Protein AF-A0A0A9D494-F1 (afdb_monomer_lite)

Radius of gyration: 53.23 Å; chains: 1; bounding box: 94×29×136 Å

Foldseek 3Di:
DVLCQDPPHPNHDPVCVCCPVVVVPDPVVVVVVVVVVVVVVVVVVVVVVVVCVVCVVVVVVVVVVVVVVVVVVVCLCPDPCHPVCVVVVVVVVVVVVVVCVVCVVVVVVVVVVVVVVVVVVVCVVCVLVVCLVVQLVVCVVVVNNVVSVVSVVVNVVVCPDDCVVVVVVVVVVVVVVVPD

Secondary structure (DSSP, 8-state):
-GGGT-TTSTT--HHHHHHHHSTT--HHHHHHHHHHHHHHHHHHHHHHHHHHHHTHHHHHHHHHHHHHHHHHHHHHHH-TTTTTTHHHHHHHHHHHHHHHHHHHHHHHHHHHHHHHHHHHHHHHHTHHHHHHHHHHHHHHHTT-HHHHHHHHHHHHHHHTTTTHHHHHHHHHHHHHTT--

Sequence (180 aa):
MRDKVIYSSPNFDPKVFLSWVHKDTSAADLESGALTLKTDLKGRTQQKKQLVKENFDCFVSCKTTIDDIESKLRQIEEDPEGAGTAHLYSVTQKISGVANRAFEPLFERQAQAEKIRSVQGMLQRFRTLFNLPSAIRGNIKKGEYDLAVREYQKAKSIVLPSHVWQLNLFYQNLLFSRVV

InterPro domains:
  IPR029175 Exocyst complex component EXOC2/Sec5 [PTHR13043] (1-164)
  IPR039481 Exocyst complex component EXOC2/Sec5, N-terminal domain [PF15469] (2-161)

pLDDT: mean 84.73, std 13.76, range [37.47, 98.0]

Organism: Arundo donax (NCBI:txid35708)

Structure (mmCIF, N/CA/C/O backbone):
data_AF-A0A0A9D494-F1
#
_entry.id   AF-A0A0A9D494-F1
#
loop_
_atom_site.group_PDB
_atom_site.id
_atom_site.type_symbol
_atom_site.label_atom_id
_atom_site.label_alt_id
_atom_site.label_comp_id
_atom_site.label_asym_id
_atom_site.label_entity_id
_atom_site.label_seq_id
_atom_site.pdbx_PDB_ins_code
_atom_site.Cartn_x
_atom_site.Cartn_y
_atom_site.Cartn_z
_atom_site.occupancy
_atom_site.B_iso_or_equiv
_atom_site.auth_seq_id
_atom_site.auth_comp_id
_atom_site.auth_asym_id
_atom_site.auth_atom_id
_atom_site.pdbx_PDB_model_num
ATOM 1 N N . MET A 1 1 ? 3.414 -5.626 -61.428 1.00 61.94 1 MET A N 1
ATOM 2 C CA . MET A 1 1 ? 4.677 -5.477 -62.200 1.00 61.94 1 MET A CA 1
ATOM 3 C C . MET A 1 1 ? 5.469 -4.251 -61.747 1.00 61.94 1 MET A C 1
ATOM 5 O O . MET A 1 1 ? 6.641 -4.418 -61.449 1.00 61.94 1 MET A O 1
ATOM 9 N N . ARG A 1 2 ? 4.841 -3.069 -61.589 1.00 75.69 2 ARG A N 1
ATOM 10 C CA . ARG A 1 2 ? 5.483 -1.880 -60.980 1.00 75.69 2 ARG A CA 1
ATOM 11 C C . ARG A 1 2 ? 6.097 -2.155 -59.603 1.00 75.69 2 ARG A C 1
ATOM 13 O O . ARG A 1 2 ? 7.220 -1.741 -59.357 1.00 75.69 2 ARG A O 1
ATOM 20 N N . ASP A 1 3 ? 5.431 -2.948 -58.768 1.00 83.44 3 ASP A N 1
ATOM 21 C CA . ASP A 1 3 ? 5.906 -3.241 -57.405 1.00 83.44 3 ASP A CA 1
ATOM 22 C C . ASP A 1 3 ? 7.229 -4.016 -57.347 1.00 83.44 3 ASP A C 1
ATOM 24 O O . ASP A 1 3 ? 7.886 -4.000 -56.310 1.00 83.44 3 ASP A O 1
ATOM 28 N N . LYS A 1 4 ? 7.627 -4.676 -58.448 1.00 85.25 4 LYS A N 1
ATOM 29 C CA . LYS A 1 4 ? 8.918 -5.375 -58.569 1.00 85.25 4 LYS A CA 1
ATOM 30 C C . LYS A 1 4 ? 10.078 -4.444 -58.931 1.00 85.25 4 LYS A C 1
ATOM 32 O O . LYS A 1 4 ? 11.231 -4.827 -58.797 1.00 85.25 4 LYS A O 1
ATOM 37 N N . VAL A 1 5 ? 9.770 -3.234 -59.394 1.00 87.00 5 VAL A N 1
ATOM 38 C CA . VAL A 1 5 ? 10.734 -2.237 -59.885 1.00 87.00 5 VAL A CA 1
ATOM 39 C C . VAL A 1 5 ? 10.974 -1.130 -58.845 1.00 87.00 5 VAL A C 1
ATOM 41 O O . VAL A 1 5 ? 11.937 -0.378 -58.925 1.00 87.00 5 VAL A O 1
ATOM 44 N N . ILE A 1 6 ? 10.128 -1.024 -57.822 1.00 90.25 6 ILE A N 1
ATOM 45 C CA . ILE A 1 6 ? 10.291 -0.041 -56.748 1.00 90.25 6 ILE A CA 1
ATOM 46 C C . ILE A 1 6 ? 11.287 -0.588 -55.716 1.00 90.25 6 ILE A C 1
ATOM 48 O O . ILE A 1 6 ? 10.994 -1.577 -55.053 1.00 90.25 6 ILE A O 1
ATOM 52 N N . TYR A 1 7 ? 12.441 0.063 -55.539 1.00 84.69 7 TYR A N 1
ATOM 53 C CA . TYR A 1 7 ? 13.506 -0.399 -54.628 1.00 84.69 7 TYR A CA 1
ATOM 54 C C . TYR A 1 7 ? 13.121 -0.386 -53.137 1.00 84.69 7 TYR A C 1
ATOM 56 O O . TYR A 1 7 ? 13.763 -1.051 -52.329 1.00 84.69 7 TYR A O 1
ATOM 64 N N . SER A 1 8 ? 12.087 0.370 -52.756 1.00 88.06 8 SER A N 1
ATOM 65 C CA . SER A 1 8 ? 11.533 0.406 -51.395 1.00 88.06 8 SER A CA 1
ATOM 66 C C . SER A 1 8 ? 10.418 -0.621 -51.155 1.00 88.06 8 SER A C 1
ATOM 68 O O . SER A 1 8 ? 9.934 -0.745 -50.031 1.00 88.06 8 SER A O 1
ATOM 70 N N . SER A 1 9 ? 9.990 -1.348 -52.192 1.00 92.25 9 SER A N 1
ATOM 71 C CA . SER A 1 9 ? 8.931 -2.352 -52.100 1.00 92.25 9 SER A CA 1
ATOM 72 C C . SER A 1 9 ? 9.468 -3.664 -51.517 1.00 92.25 9 SER A C 1
ATOM 74 O O . SER A 1 9 ? 10.555 -4.100 -51.899 1.00 92.25 9 SER A O 1
ATOM 76 N N . PRO A 1 10 ? 8.697 -4.370 -50.671 1.00 90.62 10 PRO A N 1
ATOM 77 C CA . PRO A 1 10 ? 9.063 -5.707 -50.197 1.00 90.62 10 PRO A CA 1
ATOM 78 C C . PRO A 1 10 ? 9.120 -6.750 -51.327 1.00 90.62 10 PRO A C 1
ATOM 80 O O . PRO A 1 10 ? 9.761 -7.783 -51.172 1.00 90.62 10 PRO A O 1
ATOM 83 N N . ASN A 1 11 ? 8.483 -6.474 -52.472 1.00 92.25 11 ASN A N 1
ATOM 84 C CA . ASN A 1 11 ? 8.465 -7.348 -53.649 1.00 92.25 11 ASN A CA 1
ATOM 85 C C . ASN A 1 11 ? 9.521 -6.964 -54.700 1.00 92.25 11 ASN A C 1
ATOM 87 O O . ASN A 1 11 ? 9.403 -7.374 -55.857 1.00 92.25 11 ASN A O 1
ATOM 91 N N . PHE A 1 12 ? 10.507 -6.144 -54.326 1.00 94.19 12 PHE A N 1
ATOM 92 C CA . PHE A 1 12 ? 11.571 -5.695 -55.216 1.00 94.19 12 PHE A CA 1
ATOM 93 C C . PHE A 1 12 ? 12.345 -6.874 -55.821 1.00 94.19 12 PHE A C 1
ATOM 95 O O . PHE A 1 12 ? 12.820 -7.757 -55.108 1.00 94.19 12 PHE A O 1
ATOM 102 N N . ASP A 1 13 ? 12.504 -6.857 -57.144 1.00 93.12 13 ASP A N 1
ATOM 103 C CA . ASP A 1 13 ? 13.307 -7.828 -57.879 1.00 93.12 13 ASP A CA 1
ATOM 104 C C . ASP A 1 13 ? 14.458 -7.097 -58.594 1.00 93.12 13 ASP A C 1
ATOM 106 O O . ASP A 1 13 ? 14.221 -6.405 -59.593 1.00 93.12 13 ASP A O 1
ATOM 110 N N . PRO A 1 14 ? 15.713 -7.260 -58.128 1.00 90.69 14 PRO A N 1
ATOM 111 C CA . PRO A 1 14 ? 16.873 -6.598 -58.717 1.00 90.69 14 PRO A CA 1
ATOM 112 C C . PRO A 1 14 ? 17.061 -6.904 -60.205 1.00 90.69 14 PRO A C 1
ATOM 114 O O . PRO A 1 14 ? 17.526 -6.049 -60.955 1.00 90.69 14 PRO A O 1
ATOM 117 N N . LYS A 1 15 ? 16.693 -8.111 -60.657 1.00 91.12 15 LYS A N 1
ATOM 118 C CA . LYS A 1 15 ? 16.864 -8.515 -62.059 1.00 91.12 15 LYS A CA 1
ATOM 119 C C . LYS A 1 15 ? 15.861 -7.795 -62.950 1.00 91.12 15 LYS A C 1
ATOM 121 O O . LYS A 1 15 ? 16.235 -7.271 -63.997 1.00 91.12 15 LYS A O 1
ATOM 126 N N . VAL A 1 16 ? 14.603 -7.719 -62.509 1.00 91.62 16 VAL A N 1
ATOM 127 C CA . VAL A 1 16 ? 13.550 -6.979 -63.221 1.00 91.62 16 VAL A CA 1
ATOM 128 C C . VAL A 1 16 ? 13.878 -5.487 -63.236 1.00 91.62 16 VAL A C 1
ATOM 130 O O . VAL A 1 16 ? 13.785 -4.860 -64.288 1.00 91.62 16 VAL A O 1
ATOM 133 N N . PHE A 1 17 ? 14.338 -4.937 -62.111 1.00 91.69 17 PHE A N 1
ATOM 134 C CA . PHE A 1 17 ? 14.772 -3.545 -62.011 1.00 91.69 17 PHE A CA 1
ATOM 135 C C . PHE A 1 17 ? 15.880 -3.203 -63.010 1.00 91.69 17 PHE A C 1
ATOM 137 O O . PHE A 1 17 ? 15.729 -2.264 -63.790 1.00 91.69 17 PHE A O 1
ATOM 144 N N . LEU A 1 18 ? 16.951 -4.002 -63.054 1.00 91.81 18 LEU A N 1
ATOM 145 C CA . LEU A 1 18 ? 18.048 -3.790 -63.999 1.00 91.81 18 LEU A CA 1
ATOM 146 C C . LEU A 1 18 ? 17.578 -3.912 -65.453 1.00 91.81 18 LEU A C 1
ATOM 148 O O . LEU A 1 18 ? 17.893 -3.053 -66.269 1.00 91.81 18 LEU A O 1
ATOM 152 N N . SER A 1 19 ? 16.760 -4.923 -65.763 1.00 90.00 19 SER A N 1
ATOM 153 C CA . SER A 1 19 ? 16.269 -5.161 -67.127 1.00 90.00 19 SER A CA 1
ATOM 154 C C . SER A 1 19 ? 15.293 -4.103 -67.653 1.00 90.00 19 SER A C 1
ATOM 156 O O . SER A 1 19 ? 15.126 -3.988 -68.863 1.00 90.00 19 SER A O 1
ATOM 158 N N . TRP A 1 20 ? 14.615 -3.360 -66.769 1.00 88.94 20 TRP A N 1
ATOM 159 C CA . TRP A 1 20 ? 13.523 -2.457 -67.152 1.00 88.94 20 TRP A CA 1
ATOM 160 C C . TRP A 1 20 ? 13.862 -0.979 -66.939 1.00 88.94 20 TRP A C 1
ATOM 162 O O . TRP A 1 20 ? 13.519 -0.153 -67.780 1.00 88.94 20 TRP A O 1
ATOM 172 N N . VAL A 1 21 ? 14.561 -0.643 -65.849 1.00 90.31 21 VAL A N 1
ATOM 173 C CA . VAL A 1 21 ? 14.967 0.736 -65.508 1.00 90.31 21 VAL A CA 1
ATOM 174 C C . VAL A 1 21 ? 16.352 1.059 -66.055 1.00 90.31 21 VAL A C 1
ATOM 176 O O . VAL A 1 21 ? 16.559 2.148 -66.576 1.00 90.31 21 VAL A O 1
ATOM 179 N N . HIS A 1 22 ? 17.280 0.102 -65.997 1.00 91.44 22 HIS A N 1
ATOM 180 C CA . HIS A 1 22 ? 18.660 0.267 -66.466 1.00 91.44 22 HIS A CA 1
ATOM 181 C C . HIS A 1 22 ? 18.929 -0.418 -67.813 1.00 91.44 22 HIS A C 1
ATOM 183 O O . HIS A 1 22 ? 20.074 -0.722 -68.136 1.00 91.44 22 HIS A O 1
ATOM 189 N N . LYS A 1 23 ? 17.884 -0.637 -68.624 1.00 91.06 23 LYS A N 1
ATOM 190 C CA . LYS A 1 23 ? 17.977 -1.355 -69.908 1.00 91.06 23 LYS A CA 1
ATOM 191 C C . LYS A 1 23 ? 19.011 -0.757 -70.881 1.00 91.06 23 LYS A C 1
ATOM 193 O O . LYS A 1 23 ? 19.649 -1.503 -71.611 1.00 91.06 23 LYS A O 1
ATOM 198 N N . ASP A 1 24 ? 19.174 0.568 -70.852 1.00 92.81 24 ASP A N 1
ATOM 199 C CA . ASP A 1 24 ? 20.069 1.333 -71.732 1.00 92.81 24 ASP A CA 1
ATOM 200 C C . ASP A 1 24 ? 21.325 1.836 -70.984 1.00 92.81 24 ASP A C 1
ATOM 202 O O . ASP A 1 24 ? 22.096 2.630 -71.516 1.00 92.81 24 ASP A O 1
ATOM 206 N N . THR A 1 25 ? 21.526 1.428 -69.723 1.00 92.75 25 THR A N 1
ATOM 207 C CA . THR A 1 25 ? 22.700 1.823 -68.927 1.00 92.75 25 THR A CA 1
ATOM 208 C C . THR A 1 25 ? 23.911 0.979 -69.323 1.00 92.75 25 THR A C 1
ATOM 210 O O . THR A 1 25 ? 23.811 -0.242 -69.436 1.00 92.75 25 THR A O 1
ATOM 213 N N . SER A 1 26 ? 25.067 1.617 -69.521 1.00 94.19 26 SER A N 1
ATOM 214 C CA . SER A 1 26 ? 26.290 0.906 -69.897 1.00 94.19 26 SER A CA 1
ATOM 215 C C . SER A 1 26 ? 26.811 0.022 -68.755 1.00 94.19 26 SER A C 1
ATOM 217 O O . SER A 1 26 ? 26.564 0.285 -67.576 1.00 94.19 26 SER A O 1
ATOM 219 N N . ALA A 1 27 ? 27.580 -1.018 -69.091 1.00 91.06 27 ALA A N 1
ATOM 220 C CA . ALA A 1 27 ? 28.216 -1.869 -68.083 1.00 91.06 27 ALA A CA 1
ATOM 221 C C . ALA A 1 27 ? 29.149 -1.069 -67.153 1.00 91.06 27 ALA A C 1
ATOM 223 O O . ALA A 1 27 ? 29.143 -1.290 -65.945 1.00 91.06 27 ALA A O 1
ATOM 224 N N . ALA A 1 28 ? 29.881 -0.090 -67.696 1.00 93.62 28 ALA A N 1
ATOM 225 C CA . ALA A 1 28 ? 30.773 0.772 -66.922 1.00 93.62 28 ALA A CA 1
ATOM 226 C C . ALA A 1 28 ? 30.006 1.639 -65.904 1.00 93.62 28 ALA A C 1
ATOM 228 O O . ALA A 1 28 ? 30.428 1.768 -64.754 1.00 93.62 28 ALA A O 1
ATOM 229 N N . ASP A 1 29 ? 28.847 2.179 -66.293 1.00 93.25 29 ASP A N 1
ATOM 230 C CA . ASP A 1 29 ? 28.000 2.967 -65.391 1.00 93.25 29 ASP A CA 1
ATOM 231 C C . ASP A 1 29 ? 27.355 2.091 -64.307 1.00 93.25 29 ASP A C 1
ATOM 233 O O . ASP A 1 29 ? 27.249 2.512 -63.153 1.00 93.25 29 ASP A O 1
ATOM 237 N N . LEU A 1 30 ? 26.973 0.850 -64.639 1.00 92.44 30 LEU A N 1
ATOM 238 C CA . LEU A 1 30 ? 26.467 -0.121 -63.661 1.00 92.44 30 LEU A CA 1
ATOM 239 C C . LEU A 1 30 ? 27.539 -0.517 -62.636 1.00 92.44 30 LEU A C 1
ATOM 241 O O . LEU A 1 30 ? 27.248 -0.583 -61.440 1.00 92.44 30 LEU A O 1
ATOM 245 N N . GLU A 1 31 ? 28.777 -0.746 -63.075 1.00 94.19 31 GLU A N 1
ATOM 246 C CA . GLU A 1 31 ? 29.906 -1.032 -62.182 1.00 94.19 31 GLU A CA 1
ATOM 247 C C . GLU A 1 31 ? 30.221 0.162 -61.269 1.00 94.19 31 GLU A C 1
ATOM 249 O O . GLU A 1 31 ? 30.374 -0.006 -60.055 1.00 94.19 31 GLU A O 1
ATOM 254 N N . SER A 1 32 ? 30.231 1.378 -61.821 1.00 94.56 32 SER A N 1
ATOM 255 C CA . SER A 1 32 ? 30.395 2.621 -61.058 1.00 94.56 32 SER A CA 1
ATOM 256 C C . SER A 1 32 ? 29.274 2.821 -60.024 1.00 94.56 32 SER A C 1
ATOM 258 O O . SER A 1 32 ? 29.531 3.136 -58.854 1.00 94.56 32 SER A O 1
ATOM 260 N N . GLY A 1 33 ? 28.023 2.544 -60.406 1.00 92.25 33 GLY A N 1
ATOM 261 C CA . GLY A 1 33 ? 26.868 2.569 -59.508 1.00 92.25 33 GLY A CA 1
ATOM 262 C C . GLY A 1 33 ? 26.967 1.532 -58.386 1.00 92.25 33 GLY A C 1
ATOM 263 O O . GLY A 1 33 ? 26.695 1.842 -57.224 1.00 92.25 33 GLY A O 1
ATOM 264 N N . ALA A 1 34 ? 27.433 0.317 -58.692 1.00 92.62 34 ALA A N 1
ATOM 265 C CA . ALA A 1 34 ? 27.657 -0.727 -57.693 1.00 92.62 34 ALA A CA 1
ATOM 266 C C . ALA A 1 34 ? 28.755 -0.341 -56.684 1.00 92.62 34 ALA A C 1
ATOM 268 O O . ALA A 1 34 ? 28.609 -0.584 -55.480 1.00 92.62 34 ALA A O 1
ATOM 269 N N . LEU A 1 35 ? 29.838 0.291 -57.149 1.00 94.88 35 LEU A N 1
ATOM 270 C CA . LEU A 1 35 ? 30.903 0.809 -56.285 1.00 94.88 35 LEU A CA 1
ATOM 271 C C . LEU A 1 35 ? 30.410 1.948 -55.386 1.00 94.88 35 LEU A C 1
ATOM 273 O O . LEU A 1 35 ? 30.709 1.952 -54.187 1.00 94.88 35 LEU A O 1
ATOM 277 N N . THR A 1 36 ? 29.615 2.865 -55.939 1.00 94.38 36 THR A N 1
ATOM 278 C CA . THR A 1 36 ? 28.970 3.950 -55.184 1.00 94.38 36 THR A CA 1
ATOM 279 C C . THR A 1 36 ? 28.069 3.379 -54.089 1.00 94.38 36 THR A C 1
ATOM 281 O O . THR A 1 36 ? 28.271 3.678 -52.914 1.00 94.38 36 THR A O 1
ATOM 284 N N . LEU A 1 37 ? 27.175 2.442 -54.426 1.00 93.00 37 LEU A N 1
ATOM 285 C CA . LEU A 1 37 ? 26.273 1.807 -53.458 1.00 93.00 37 LEU A CA 1
ATOM 286 C C . LEU A 1 37 ? 27.035 1.081 -52.339 1.00 93.00 37 LEU A C 1
ATOM 288 O O . LEU A 1 37 ? 26.675 1.167 -51.164 1.00 93.00 37 LEU A O 1
ATOM 292 N N . LYS A 1 38 ? 28.113 0.369 -52.683 1.00 94.69 38 LYS A N 1
ATOM 293 C CA . LYS A 1 38 ? 28.961 -0.320 -51.701 1.00 94.69 38 LYS A CA 1
ATOM 294 C C . LYS A 1 38 ? 29.641 0.664 -50.748 1.00 94.69 38 LYS A C 1
ATOM 296 O O . LYS A 1 38 ? 29.800 0.355 -49.564 1.00 94.69 38 LYS A O 1
ATOM 301 N N . THR A 1 39 ? 30.047 1.824 -51.252 1.00 94.94 39 THR A N 1
ATOM 302 C CA . THR A 1 39 ? 30.664 2.892 -50.457 1.00 94.94 39 THR A CA 1
ATOM 303 C C . THR A 1 39 ? 29.634 3.547 -49.541 1.00 94.94 39 THR A C 1
ATOM 305 O O . THR A 1 39 ? 29.875 3.645 -48.337 1.00 94.94 39 THR A O 1
ATOM 308 N N . ASP A 1 40 ? 28.447 3.858 -50.057 1.00 94.38 40 ASP A N 1
ATOM 309 C CA . ASP A 1 40 ? 27.339 4.422 -49.282 1.00 94.38 40 ASP A CA 1
ATOM 310 C C . ASP A 1 40 ? 26.884 3.488 -48.158 1.00 94.38 40 ASP A C 1
ATOM 312 O O . ASP A 1 40 ? 26.690 3.922 -47.022 1.00 94.38 40 ASP A O 1
ATOM 316 N N . LEU A 1 41 ? 26.768 2.182 -48.421 1.00 93.31 41 LEU A N 1
ATOM 317 C CA . LEU A 1 41 ? 26.418 1.195 -47.393 1.00 93.31 41 LEU A CA 1
ATOM 318 C C . LEU A 1 41 ? 27.453 1.144 -46.264 1.00 93.31 41 LEU A C 1
ATOM 320 O O . LEU A 1 41 ? 27.089 1.064 -45.083 1.00 93.31 41 LEU A O 1
ATOM 324 N N . LYS A 1 42 ? 28.745 1.221 -46.603 1.00 93.75 42 LYS A N 1
ATOM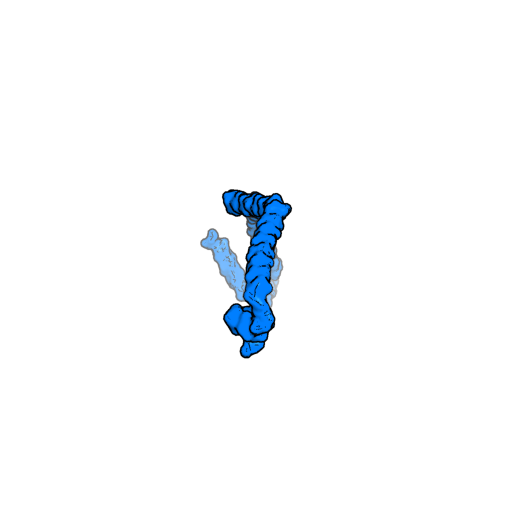 325 C CA . LYS A 1 42 ? 29.817 1.318 -45.603 1.00 93.75 42 LYS A CA 1
ATOM 326 C C . LYS A 1 42 ? 29.709 2.619 -44.808 1.00 93.75 42 LYS A C 1
ATOM 328 O O . LYS A 1 42 ? 29.762 2.566 -43.580 1.00 93.75 42 LYS A O 1
ATOM 333 N N . GLY A 1 43 ? 29.478 3.744 -45.485 1.00 94.00 43 GLY A N 1
ATOM 334 C CA . GLY A 1 43 ? 29.270 5.054 -44.866 1.00 94.00 43 GLY A CA 1
ATOM 335 C C . GLY A 1 43 ? 28.104 5.054 -43.877 1.00 94.00 43 GLY A C 1
ATOM 336 O O . GLY A 1 43 ? 28.282 5.412 -42.715 1.00 94.00 43 GLY A O 1
ATOM 337 N N . ARG A 1 44 ? 26.935 4.538 -44.276 1.00 92.75 44 ARG A N 1
ATOM 338 C CA . ARG A 1 44 ? 25.751 4.411 -43.403 1.00 92.75 44 ARG A CA 1
ATOM 339 C C . ARG A 1 44 ? 26.005 3.501 -42.203 1.00 92.75 44 ARG A C 1
ATOM 341 O O . ARG A 1 44 ? 25.569 3.799 -41.092 1.00 92.75 44 ARG A O 1
ATOM 348 N N . THR A 1 45 ? 26.736 2.403 -42.399 1.00 93.50 45 THR A N 1
ATOM 349 C CA . THR A 1 45 ? 27.126 1.511 -41.297 1.00 93.50 45 THR A CA 1
ATOM 350 C C . THR A 1 45 ? 28.030 2.234 -40.300 1.00 93.50 45 THR A C 1
ATOM 352 O O . THR A 1 45 ? 27.872 2.078 -39.088 1.00 93.50 45 THR A O 1
ATOM 355 N N . GLN A 1 46 ? 28.965 3.045 -40.794 1.00 93.38 46 GLN A N 1
ATOM 356 C CA . GLN A 1 46 ? 29.860 3.835 -39.958 1.00 93.38 46 GLN A CA 1
ATOM 357 C C . GLN A 1 46 ? 29.120 4.955 -39.221 1.00 93.38 46 GLN A C 1
ATOM 359 O O . GLN A 1 46 ? 29.325 5.097 -38.020 1.00 93.38 46 GLN A O 1
ATOM 364 N N . GLN A 1 47 ? 28.204 5.668 -39.881 1.00 92.44 47 GLN A N 1
ATOM 365 C CA . GLN A 1 47 ? 27.329 6.660 -39.245 1.00 92.44 47 GLN A CA 1
ATOM 366 C C . GLN A 1 47 ? 26.506 6.040 -38.112 1.00 92.44 47 GLN A C 1
ATOM 368 O O . GLN A 1 47 ? 26.457 6.583 -37.013 1.00 92.44 47 GLN A O 1
ATOM 373 N N . LYS A 1 48 ? 25.925 4.851 -38.326 1.00 91.81 48 LYS A N 1
ATOM 374 C CA . LYS A 1 48 ? 25.192 4.140 -37.268 1.00 91.81 48 LYS A CA 1
ATOM 375 C C . LYS A 1 48 ? 26.090 3.800 -36.075 1.00 91.81 48 LYS A C 1
ATOM 377 O O . LYS A 1 48 ? 25.678 3.969 -34.933 1.00 91.81 48 LYS A O 1
ATOM 382 N N . LYS A 1 49 ? 27.318 3.333 -36.324 1.00 92.38 49 LYS A N 1
ATOM 383 C CA . LYS A 1 49 ? 28.299 3.077 -35.255 1.00 92.38 49 LYS A CA 1
ATOM 384 C C . LYS A 1 49 ? 28.690 4.361 -34.525 1.00 92.38 49 LYS A C 1
ATOM 386 O O . LYS A 1 49 ? 28.859 4.328 -33.313 1.00 92.38 49 LYS A O 1
ATOM 391 N N . GLN A 1 50 ? 28.830 5.463 -35.254 1.00 93.19 50 GLN A N 1
ATOM 392 C CA . GLN A 1 50 ? 29.181 6.760 -34.697 1.00 93.19 50 GLN A CA 1
ATOM 393 C C . GLN A 1 50 ? 28.081 7.286 -33.771 1.00 93.19 50 GLN A C 1
ATOM 395 O O . GLN A 1 50 ? 28.394 7.659 -32.651 1.00 93.19 50 GLN A O 1
ATOM 400 N N . LEU A 1 51 ? 26.807 7.180 -34.163 1.00 92.00 51 LEU A N 1
ATOM 401 C CA . LEU A 1 51 ? 25.680 7.537 -33.292 1.00 92.00 51 LEU A CA 1
ATOM 402 C C . LEU A 1 51 ? 25.709 6.771 -31.966 1.00 92.00 51 LEU A C 1
ATOM 404 O O . LEU A 1 51 ? 25.486 7.352 -30.909 1.00 92.00 51 LEU A O 1
ATOM 408 N N . VAL A 1 52 ? 26.013 5.470 -32.002 1.00 89.12 52 VAL A N 1
ATOM 409 C CA . VAL A 1 52 ? 26.136 4.670 -30.774 1.00 89.12 52 VAL A CA 1
ATOM 410 C C . VAL A 1 52 ? 27.316 5.137 -29.926 1.00 89.12 52 VAL A C 1
ATOM 412 O O . VAL A 1 52 ? 27.180 5.201 -28.712 1.00 89.12 52 VAL A O 1
ATOM 415 N N . LYS A 1 53 ? 28.454 5.480 -30.542 1.00 91.12 53 LYS A N 1
ATOM 416 C CA . LYS A 1 53 ? 29.623 6.007 -29.823 1.00 91.12 53 LYS A CA 1
ATOM 417 C C . LYS A 1 53 ? 29.347 7.368 -29.185 1.00 91.12 53 LYS A C 1
ATOM 419 O O . LYS A 1 53 ? 29.690 7.559 -28.030 1.00 91.12 53 LYS A O 1
ATOM 424 N N . GLU A 1 54 ? 28.716 8.280 -29.917 1.00 93.50 54 GLU A N 1
ATOM 425 C CA . GLU A 1 54 ? 28.390 9.634 -29.447 1.00 93.50 54 GLU A CA 1
ATOM 426 C C . GLU A 1 54 ? 27.373 9.625 -28.305 1.00 93.50 54 GLU A C 1
ATOM 428 O O . GLU A 1 54 ? 27.430 10.475 -27.426 1.00 93.50 54 GLU A O 1
ATOM 433 N N . ASN A 1 55 ? 26.466 8.646 -28.292 1.00 93.19 55 ASN A N 1
ATOM 434 C CA . ASN A 1 55 ? 25.440 8.511 -27.259 1.00 93.19 55 ASN A CA 1
ATOM 435 C C . ASN A 1 55 ? 25.785 7.446 -26.207 1.00 93.19 55 ASN A C 1
ATOM 437 O O . ASN A 1 55 ? 24.948 7.137 -25.359 1.00 93.19 55 ASN A O 1
ATOM 441 N N . PHE A 1 56 ? 26.989 6.866 -26.251 1.00 95.00 56 PHE A N 1
ATOM 442 C CA . PHE A 1 56 ? 27.367 5.750 -25.384 1.00 95.00 56 PHE A CA 1
ATOM 443 C C . PHE A 1 56 ? 27.253 6.121 -23.906 1.00 95.00 56 PHE A C 1
ATOM 445 O O . PHE A 1 56 ? 26.630 5.389 -23.141 1.00 95.00 56 PHE A O 1
ATOM 452 N N . ASP A 1 57 ? 27.763 7.294 -23.535 1.00 94.00 57 ASP A N 1
ATOM 453 C CA . ASP A 1 57 ? 27.722 7.782 -22.156 1.00 94.00 57 ASP A CA 1
ATOM 454 C C . ASP A 1 57 ? 26.283 7.946 -21.652 1.00 94.00 57 ASP A C 1
ATOM 456 O O . ASP A 1 57 ? 25.982 7.606 -20.509 1.00 94.00 57 ASP A O 1
ATOM 460 N N . CYS A 1 58 ? 25.366 8.387 -22.520 1.00 94.62 58 CYS A N 1
ATOM 461 C CA . CYS A 1 58 ? 23.947 8.489 -22.189 1.00 94.62 58 CYS A CA 1
ATOM 462 C C . CYS A 1 58 ? 23.321 7.103 -21.982 1.00 94.62 58 CYS A C 1
ATOM 464 O O . CYS A 1 58 ? 22.648 6.888 -20.977 1.00 94.62 58 CYS A O 1
ATOM 466 N N . PHE A 1 59 ? 23.593 6.133 -22.863 1.00 93.94 59 PHE A N 1
ATOM 467 C CA . PHE A 1 59 ? 23.098 4.761 -22.693 1.00 93.94 59 PHE A CA 1
ATOM 468 C C . PHE A 1 59 ? 23.599 4.118 -21.402 1.00 93.94 59 PHE A C 1
ATOM 470 O O . PHE A 1 59 ? 22.820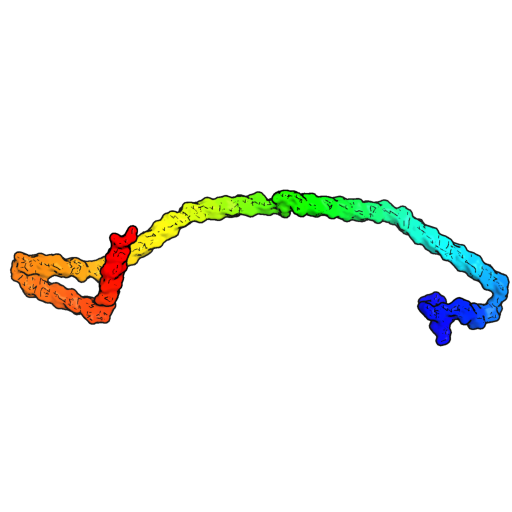 3.485 -20.689 1.00 93.94 59 PHE A O 1
ATOM 477 N N . VAL A 1 60 ? 24.887 4.290 -21.098 1.00 96.38 60 VAL A N 1
ATOM 478 C CA . VAL A 1 60 ? 25.485 3.777 -19.864 1.00 96.38 60 VAL A CA 1
ATOM 479 C C . VAL A 1 60 ? 24.860 4.466 -18.658 1.00 96.38 60 VAL A C 1
ATOM 481 O O . VAL A 1 60 ? 24.395 3.776 -17.762 1.00 96.38 60 VAL A O 1
ATOM 484 N N . SER A 1 61 ? 24.759 5.796 -18.656 1.00 97.31 61 SER A N 1
ATOM 485 C CA . SER A 1 61 ? 24.159 6.550 -17.551 1.00 97.31 61 SER A CA 1
ATOM 486 C C . SER A 1 61 ? 22.698 6.165 -17.302 1.00 97.31 61 SER A C 1
ATOM 488 O O . SER A 1 61 ? 22.317 5.920 -16.155 1.00 97.31 61 SER A O 1
ATOM 490 N N . CYS A 1 62 ? 21.884 6.043 -18.356 1.00 97.19 62 CYS A N 1
ATOM 491 C CA . CYS A 1 62 ? 20.501 5.588 -18.234 1.00 97.19 62 CYS A CA 1
ATOM 492 C C . CYS A 1 62 ? 20.425 4.172 -17.663 1.00 97.19 62 CYS A C 1
ATOM 494 O O . CYS A 1 62 ? 19.628 3.932 -16.761 1.00 97.19 62 CYS A O 1
ATOM 496 N N . LYS A 1 63 ? 21.267 3.252 -18.149 1.00 96.94 63 LYS A N 1
ATOM 497 C CA . LYS A 1 63 ? 21.327 1.888 -17.620 1.00 96.94 63 LYS A CA 1
ATOM 498 C C . LYS A 1 63 ? 21.715 1.878 -16.143 1.00 96.94 63 LYS A C 1
ATOM 500 O O . LYS A 1 63 ? 20.988 1.300 -15.352 1.00 96.94 63 LYS A O 1
ATOM 505 N N . THR A 1 64 ? 22.803 2.549 -15.771 1.00 97.94 64 THR A N 1
ATOM 506 C CA . THR A 1 64 ? 23.251 2.626 -14.375 1.00 97.94 64 THR A CA 1
ATOM 507 C C . THR A 1 64 ? 22.155 3.190 -13.478 1.00 97.94 64 THR A C 1
ATOM 509 O O . THR A 1 64 ? 21.915 2.662 -12.403 1.00 97.94 64 THR A O 1
ATOM 512 N N . THR A 1 65 ? 21.432 4.214 -13.939 1.00 97.81 65 THR A N 1
ATOM 513 C CA . THR A 1 65 ? 20.315 4.790 -13.176 1.00 97.81 65 THR A CA 1
ATOM 514 C C . THR A 1 65 ? 19.179 3.783 -12.980 1.00 97.81 65 THR A C 1
ATOM 516 O O . THR A 1 65 ? 18.597 3.722 -11.900 1.00 97.81 65 THR A O 1
ATOM 519 N N . ILE A 1 66 ? 18.854 2.991 -14.007 1.00 97.94 66 ILE A N 1
ATOM 520 C CA . ILE A 1 66 ? 17.840 1.932 -13.914 1.00 97.94 66 ILE A CA 1
ATOM 521 C C . ILE A 1 66 ? 18.296 0.846 -12.936 1.00 97.94 66 ILE A C 1
ATOM 523 O O . ILE A 1 66 ? 17.535 0.509 -12.031 1.00 97.94 66 ILE A O 1
ATOM 527 N N . ASP A 1 67 ? 19.531 0.361 -13.076 1.00 98.00 67 ASP A N 1
ATOM 528 C CA . ASP A 1 67 ? 20.108 -0.679 -12.219 1.00 98.00 67 ASP A CA 1
ATOM 529 C C . ASP A 1 67 ? 20.163 -0.207 -10.743 1.00 98.00 67 ASP A C 1
ATOM 531 O O . ASP A 1 67 ? 19.831 -0.956 -9.822 1.00 98.00 67 ASP A O 1
ATOM 535 N N . ASP A 1 68 ? 20.497 1.067 -10.500 1.00 97.88 68 ASP A N 1
ATOM 536 C CA . ASP A 1 68 ? 20.503 1.678 -9.163 1.00 97.88 68 ASP A CA 1
ATOM 537 C C . ASP A 1 68 ? 19.095 1.769 -8.552 1.00 97.88 68 ASP A C 1
ATOM 539 O O . ASP A 1 68 ? 18.917 1.533 -7.352 1.00 97.88 68 ASP A O 1
ATOM 543 N N . ILE A 1 69 ? 18.086 2.135 -9.351 1.00 96.81 69 ILE A N 1
ATOM 544 C CA . ILE A 1 69 ? 16.687 2.188 -8.902 1.00 96.81 69 ILE A CA 1
ATOM 545 C C . ILE A 1 69 ? 16.183 0.780 -8.586 1.00 96.81 69 ILE A C 1
ATOM 547 O O . ILE A 1 69 ? 15.587 0.581 -7.529 1.00 96.81 69 ILE A O 1
ATOM 551 N N . GLU A 1 70 ? 16.437 -0.190 -9.465 1.00 96.50 70 GLU A N 1
ATOM 552 C CA . GLU A 1 70 ? 16.053 -1.589 -9.264 1.00 96.50 70 GLU A CA 1
ATOM 553 C C . GLU A 1 70 ? 16.651 -2.142 -7.966 1.00 96.50 70 GLU A C 1
ATOM 555 O O . GLU A 1 70 ? 15.932 -2.703 -7.139 1.00 96.50 70 GLU A O 1
ATOM 560 N N . SER A 1 71 ? 17.947 -1.907 -7.740 1.00 96.06 71 SER A N 1
ATOM 561 C CA . SER A 1 71 ? 18.642 -2.318 -6.518 1.00 96.06 71 SER A CA 1
ATOM 562 C C . SER A 1 71 ? 18.001 -1.723 -5.258 1.00 96.06 71 SER A C 1
ATOM 564 O O . SER A 1 71 ? 17.731 -2.445 -4.297 1.00 96.06 71 SER A O 1
ATOM 566 N N . LYS A 1 72 ? 17.677 -0.422 -5.267 1.00 92.25 72 LYS A N 1
ATOM 567 C CA . LYS A 1 72 ? 17.007 0.244 -4.136 1.00 92.25 72 LYS A CA 1
ATOM 568 C C . LYS A 1 72 ? 15.600 -0.290 -3.887 1.00 92.25 72 LYS A C 1
ATOM 570 O O . LYS A 1 72 ? 15.224 -0.470 -2.734 1.00 92.25 72 LYS A O 1
ATOM 575 N N . LEU A 1 73 ? 14.823 -0.537 -4.940 1.00 89.50 73 LEU A N 1
ATOM 576 C CA . LEU A 1 73 ? 13.479 -1.105 -4.808 1.00 89.50 73 LEU A CA 1
ATOM 577 C C . LEU A 1 73 ? 13.537 -2.505 -4.201 1.00 89.50 73 LEU A C 1
ATOM 579 O O . LEU A 1 73 ? 12.810 -2.793 -3.256 1.00 89.50 73 LEU A O 1
ATOM 583 N N . ARG A 1 74 ? 14.466 -3.334 -4.677 1.00 90.06 74 ARG A N 1
ATOM 584 C CA . ARG A 1 74 ? 14.670 -4.677 -4.145 1.00 90.06 74 ARG A CA 1
ATOM 585 C C . ARG A 1 74 ? 15.109 -4.665 -2.681 1.00 90.06 74 ARG A C 1
ATOM 587 O O . ARG A 1 74 ? 14.617 -5.470 -1.902 1.00 90.06 74 ARG A O 1
ATOM 594 N N . GLN A 1 75 ? 15.972 -3.728 -2.284 1.00 87.81 75 GLN A N 1
ATOM 595 C CA . GLN A 1 75 ? 16.336 -3.546 -0.875 1.00 87.81 75 GLN A CA 1
ATOM 596 C C . GLN A 1 75 ? 15.128 -3.199 0.002 1.00 87.81 75 GLN A C 1
ATOM 598 O O . GLN A 1 75 ? 15.032 -3.717 1.106 1.00 87.81 75 GLN A O 1
ATOM 603 N N . ILE A 1 76 ? 14.200 -2.365 -0.481 1.00 84.44 76 ILE A N 1
ATOM 604 C CA . ILE A 1 76 ? 12.967 -2.022 0.249 1.00 84.44 76 ILE A CA 1
ATOM 605 C C . ILE A 1 76 ? 12.028 -3.234 0.358 1.00 84.44 76 ILE A C 1
ATOM 607 O O . ILE A 1 76 ? 11.375 -3.415 1.381 1.00 84.44 76 ILE A O 1
ATOM 611 N N . GLU A 1 77 ? 11.943 -4.066 -0.683 1.00 81.50 77 GLU A N 1
ATOM 612 C CA . GLU A 1 77 ? 11.130 -5.292 -0.665 1.00 81.50 77 GLU A CA 1
ATOM 613 C C . GLU A 1 77 ? 11.709 -6.379 0.252 1.00 81.50 77 GLU A C 1
ATOM 615 O O . GLU A 1 77 ? 10.954 -7.112 0.890 1.00 81.50 77 GLU A O 1
ATOM 620 N N . GLU A 1 78 ? 13.038 -6.493 0.312 1.00 82.62 78 GLU A N 1
ATOM 621 C CA . GLU A 1 78 ? 13.749 -7.445 1.171 1.00 82.62 78 GLU A CA 1
ATOM 622 C C . GLU A 1 78 ? 13.868 -6.958 2.629 1.00 82.62 78 GLU A C 1
ATOM 624 O O . GLU A 1 78 ? 14.171 -7.762 3.516 1.00 82.62 78 GLU A O 1
ATOM 629 N N . ASP A 1 79 ? 13.616 -5.672 2.902 1.00 81.12 79 ASP A N 1
ATOM 630 C CA . ASP A 1 79 ? 13.641 -5.112 4.253 1.00 81.12 79 ASP A CA 1
ATOM 631 C C . ASP A 1 79 ? 12.511 -5.724 5.110 1.00 81.12 79 ASP A C 1
ATOM 633 O O . ASP A 1 79 ? 11.332 -5.616 4.757 1.00 81.12 79 ASP A O 1
ATOM 637 N N . PRO A 1 80 ? 12.817 -6.354 6.261 1.00 69.38 80 PRO A N 1
ATOM 638 C CA . PRO A 1 80 ? 11.799 -6.866 7.175 1.00 69.38 80 PRO A CA 1
ATOM 639 C C . PRO A 1 80 ? 10.861 -5.786 7.753 1.00 69.38 80 PRO A C 1
ATOM 641 O O . PRO A 1 80 ? 9.771 -6.133 8.215 1.00 69.38 80 PRO A O 1
ATOM 644 N N . GLU A 1 81 ? 11.222 -4.495 7.725 1.00 71.31 81 GLU A N 1
ATOM 645 C CA . GLU A 1 81 ? 10.296 -3.382 8.016 1.00 71.31 81 GLU A CA 1
ATOM 646 C C . GLU A 1 81 ? 9.338 -3.051 6.849 1.00 71.31 81 GLU A C 1
ATOM 648 O O . GLU A 1 81 ? 8.357 -2.314 7.035 1.00 71.31 81 GLU A O 1
ATOM 653 N N . GLY A 1 82 ? 9.565 -3.634 5.667 1.00 69.88 82 GLY A N 1
ATOM 654 C CA . GLY A 1 82 ? 8.779 -3.459 4.448 1.00 69.88 82 GLY A CA 1
ATOM 655 C C . GLY A 1 82 ? 8.741 -2.002 3.983 1.00 69.88 82 GLY A C 1
ATOM 656 O O . GLY A 1 82 ? 9.737 -1.288 4.009 1.00 69.88 82 GLY A O 1
ATOM 657 N N . ALA A 1 83 ? 7.553 -1.506 3.619 1.00 67.31 83 ALA A N 1
ATOM 658 C CA . ALA A 1 83 ? 7.331 -0.119 3.183 1.00 67.31 83 ALA A CA 1
ATOM 659 C C . ALA A 1 83 ? 7.498 0.950 4.297 1.00 67.31 83 ALA A C 1
ATOM 661 O O . ALA A 1 83 ? 6.940 2.043 4.197 1.00 67.31 83 ALA A O 1
ATOM 662 N N . GLY A 1 84 ? 8.182 0.633 5.403 1.00 73.38 84 GLY A N 1
ATOM 663 C CA . GLY A 1 84 ? 8.363 1.520 6.557 1.00 73.38 84 GLY A CA 1
ATOM 664 C C . GLY A 1 84 ? 7.108 1.710 7.420 1.00 73.38 84 GLY A C 1
ATOM 665 O O . GLY A 1 84 ? 7.112 2.479 8.381 1.00 73.38 84 GLY A O 1
ATOM 666 N N . THR A 1 85 ? 6.007 1.010 7.121 1.00 82.50 85 THR A N 1
ATOM 667 C CA . THR A 1 85 ? 4.746 1.107 7.880 1.00 82.50 85 THR A CA 1
ATOM 668 C C . THR A 1 85 ? 4.632 0.076 9.001 1.00 82.50 85 THR A C 1
ATOM 670 O O . THR A 1 85 ? 3.683 0.138 9.785 1.00 82.50 85 THR A O 1
ATOM 673 N N . ALA A 1 86 ? 5.574 -0.867 9.113 1.00 82.62 86 ALA A N 1
ATOM 674 C CA . ALA A 1 86 ? 5.554 -1.909 10.140 1.00 82.62 86 ALA A CA 1
ATOM 675 C C . ALA A 1 86 ? 5.565 -1.320 11.562 1.00 82.62 86 ALA A C 1
ATOM 677 O O . ALA A 1 86 ? 4.774 -1.733 12.419 1.00 82.62 86 ALA A O 1
ATOM 678 N N . HIS A 1 87 ? 6.380 -0.286 11.802 1.00 84.75 87 HIS A N 1
ATOM 679 C CA . HIS A 1 87 ? 6.395 0.407 13.087 1.00 84.75 87 HIS A CA 1
ATOM 680 C C . HIS A 1 87 ? 5.033 1.052 13.388 1.00 84.75 87 HIS A C 1
ATOM 682 O O . HIS A 1 87 ? 4.507 0.858 14.491 1.00 84.75 87 HIS A O 1
ATOM 688 N N . LEU A 1 88 ? 4.438 1.771 12.430 1.00 87.25 88 LEU A N 1
ATOM 689 C CA . LEU A 1 88 ? 3.119 2.391 12.600 1.00 87.25 88 LEU A CA 1
ATOM 690 C C . LEU A 1 88 ? 2.060 1.341 12.929 1.00 87.25 88 LEU A C 1
ATOM 692 O O . LEU A 1 88 ? 1.343 1.492 13.915 1.00 87.25 88 LEU A O 1
ATOM 696 N N . TYR A 1 89 ? 2.031 0.238 12.178 1.00 88.19 89 TYR A N 1
ATOM 697 C CA . TYR A 1 89 ? 1.125 -0.877 12.436 1.00 88.19 89 TYR A CA 1
ATOM 698 C C . TYR A 1 89 ? 1.291 -1.421 13.862 1.00 88.19 89 TYR A C 1
ATOM 700 O O . TYR A 1 89 ? 0.307 -1.565 14.590 1.00 88.19 89 TYR A O 1
ATOM 708 N N . SER A 1 90 ? 2.531 -1.643 14.311 1.00 89.94 90 SER A N 1
ATOM 709 C CA . SER A 1 90 ? 2.804 -2.134 15.668 1.00 89.94 90 SER A CA 1
ATOM 710 C C . SER A 1 90 ? 2.317 -1.170 16.761 1.00 89.94 90 SER A C 1
ATOM 712 O O . SER A 1 90 ? 1.783 -1.603 17.784 1.00 89.94 90 SER A O 1
ATOM 714 N N . VAL A 1 91 ? 2.459 0.143 16.547 1.00 92.88 91 VAL A N 1
ATOM 715 C CA . VAL A 1 91 ? 2.004 1.179 17.484 1.00 92.88 91 VAL A CA 1
ATOM 716 C C . VAL A 1 91 ? 0.483 1.247 17.502 1.00 92.88 91 VAL A C 1
ATOM 718 O O . VAL A 1 91 ? -0.105 1.264 18.582 1.00 92.88 91 VAL A O 1
ATOM 721 N N . THR A 1 92 ? -0.168 1.201 16.340 1.00 94.31 92 THR A N 1
ATOM 722 C CA . THR A 1 92 ? -1.630 1.162 16.237 1.00 94.31 92 THR A CA 1
ATOM 723 C C . THR A 1 92 ? -2.211 -0.049 16.966 1.00 94.31 92 THR A C 1
ATOM 725 O O . THR A 1 92 ? -3.174 0.102 17.716 1.00 94.31 92 THR A O 1
ATOM 728 N N . GLN A 1 93 ? -1.597 -1.229 16.832 1.00 95.50 93 GLN A N 1
ATOM 729 C CA . GLN A 1 93 ? -2.019 -2.430 17.562 1.00 95.50 93 GLN A CA 1
ATOM 730 C C . GLN A 1 93 ? -1.883 -2.260 19.081 1.00 95.50 93 GLN A C 1
ATOM 732 O O . GLN A 1 93 ? -2.808 -2.576 19.830 1.00 95.50 93 GLN A O 1
ATOM 737 N N . LYS A 1 94 ? -0.765 -1.692 19.555 1.00 96.06 94 LYS A N 1
ATOM 738 C CA . LYS A 1 94 ? -0.568 -1.399 20.985 1.00 96.06 94 LYS A CA 1
ATOM 739 C C . LYS A 1 94 ? -1.613 -0.416 21.515 1.00 96.06 94 LYS A C 1
ATOM 741 O O . LYS A 1 94 ? -2.193 -0.663 22.570 1.00 96.06 94 LYS A O 1
ATOM 746 N N . ILE A 1 95 ? -1.882 0.666 20.782 1.00 96.88 95 ILE A N 1
ATOM 747 C CA . ILE A 1 95 ? -2.892 1.667 21.154 1.00 96.88 95 ILE A CA 1
ATOM 748 C C . ILE A 1 95 ? -4.280 1.030 21.209 1.00 96.88 95 ILE A C 1
ATOM 750 O O . ILE A 1 95 ? -5.003 1.243 22.179 1.00 96.88 95 ILE A O 1
ATOM 754 N N . SER A 1 96 ? -4.635 0.209 20.218 1.00 96.19 96 SER A N 1
ATOM 755 C CA . SER A 1 96 ? -5.907 -0.518 20.208 1.00 96.19 96 SER A CA 1
ATOM 756 C C . SER A 1 96 ? -6.042 -1.435 21.429 1.00 96.19 96 SER A C 1
ATOM 758 O O . SER A 1 96 ? -7.068 -1.407 22.107 1.00 96.19 96 SER A O 1
ATOM 760 N N . GLY A 1 97 ? -4.982 -2.166 21.789 1.00 95.56 97 GLY A N 1
ATOM 761 C CA . GLY A 1 97 ? -4.963 -3.003 22.991 1.00 95.56 97 GLY A CA 1
ATOM 762 C C . GLY A 1 97 ? -5.155 -2.211 24.291 1.00 95.56 97 GLY A C 1
ATOM 763 O O . GLY A 1 97 ? -5.909 -2.637 25.168 1.00 95.56 97 GLY A O 1
ATOM 764 N N . VAL A 1 98 ? -4.515 -1.043 24.416 1.00 96.00 98 VAL A N 1
ATOM 765 C CA . VAL A 1 98 ? -4.686 -0.154 25.579 1.00 96.00 98 VAL A CA 1
ATOM 766 C C . VAL A 1 98 ? -6.102 0.416 25.634 1.00 96.00 98 VAL A C 1
ATOM 768 O O . VAL A 1 98 ? -6.714 0.407 26.700 1.00 96.00 98 VAL A O 1
ATOM 771 N N . ALA A 1 99 ? -6.636 0.872 24.500 1.00 96.00 99 ALA A N 1
ATOM 772 C CA . ALA A 1 99 ? -7.990 1.403 24.410 1.00 96.00 99 ALA A CA 1
ATOM 773 C C . ALA A 1 99 ? -9.024 0.348 24.821 1.00 96.00 99 ALA A C 1
ATOM 775 O O . ALA A 1 99 ? -9.843 0.612 25.696 1.00 96.00 99 ALA A O 1
ATOM 776 N N . ASN A 1 100 ? -8.938 -0.866 24.272 1.00 94.25 100 ASN A N 1
ATOM 777 C CA . ASN A 1 100 ? -9.859 -1.951 24.611 1.00 94.25 100 ASN A CA 1
ATOM 778 C C . ASN A 1 100 ? -9.825 -2.261 26.110 1.00 94.25 100 ASN A C 1
ATOM 780 O O . ASN A 1 100 ? -10.869 -2.268 26.755 1.00 94.25 100 ASN A O 1
ATOM 784 N N . ARG A 1 101 ? -8.628 -2.388 26.695 1.00 93.69 101 ARG A N 1
ATOM 785 C CA . ARG A 1 101 ? -8.470 -2.617 28.139 1.00 93.69 101 ARG A CA 1
ATOM 786 C C . ARG A 1 101 ? -9.048 -1.481 28.993 1.00 93.69 101 ARG A C 1
ATOM 788 O O . ARG A 1 101 ? -9.551 -1.735 30.082 1.00 93.69 101 ARG A O 1
ATOM 795 N N . ALA A 1 102 ? -8.943 -0.233 28.539 1.00 94.81 102 ALA A N 1
ATOM 796 C CA . ALA A 1 102 ? -9.454 0.923 29.271 1.00 94.81 102 ALA A CA 1
ATOM 797 C C . ALA A 1 102 ? -10.985 1.055 29.171 1.00 94.81 102 ALA A C 1
ATOM 799 O O . ALA A 1 102 ? -11.635 1.408 30.155 1.00 94.81 102 ALA A O 1
ATOM 800 N N . PHE A 1 103 ? -11.561 0.773 27.999 1.00 94.56 103 PHE A N 1
ATOM 801 C CA . PHE A 1 103 ? -12.983 0.991 27.728 1.00 94.56 103 PHE A CA 1
ATOM 802 C C . PHE A 1 103 ? -13.878 -0.200 28.077 1.00 94.56 103 PHE A C 1
ATOM 804 O O . PHE A 1 103 ? -15.019 0.019 28.475 1.00 94.56 103 PHE A O 1
ATOM 811 N N . GLU A 1 104 ? -13.387 -1.437 28.001 1.00 93.94 104 GLU A N 1
ATOM 812 C CA . GLU A 1 104 ? -14.139 -2.646 28.369 1.00 93.94 104 GLU A CA 1
ATOM 813 C C . GLU A 1 104 ? -14.802 -2.552 29.762 1.00 93.94 104 GLU A C 1
ATOM 815 O O . GLU A 1 104 ? -16.035 -2.610 29.838 1.00 93.94 104 GLU A O 1
ATOM 820 N N . PRO A 1 105 ? -14.076 -2.253 30.859 1.00 94.81 105 PRO A N 1
ATOM 821 C CA . PRO A 1 105 ? -14.690 -2.132 32.183 1.00 94.81 105 PRO A CA 1
ATOM 822 C C . PRO A 1 105 ? -15.601 -0.901 32.327 1.00 94.81 105 PRO A C 1
ATOM 824 O O . PRO A 1 105 ? -16.358 -0.797 33.298 1.00 94.81 105 PRO A O 1
ATOM 827 N N . LEU A 1 106 ? -15.511 0.069 31.412 1.00 95.75 106 LEU A N 1
ATOM 828 C CA . LEU A 1 106 ? -16.384 1.239 31.379 1.00 95.75 106 LEU A CA 1
ATOM 829 C C . LEU A 1 106 ? -17.716 0.897 30.697 1.00 95.75 106 LEU A C 1
ATOM 831 O O . LEU A 1 106 ? -18.768 1.277 31.211 1.00 95.75 106 LEU A O 1
ATOM 835 N N . PHE A 1 107 ? -17.687 0.111 29.617 1.00 94.00 107 PHE A N 1
ATOM 836 C CA . PHE A 1 107 ? -18.889 -0.417 28.968 1.00 94.00 107 PHE A CA 1
ATOM 837 C C . PHE A 1 107 ? -19.658 -1.380 29.874 1.00 94.00 107 PHE A C 1
ATOM 839 O O . PHE A 1 107 ? -20.879 -1.267 29.982 1.00 94.00 107 PHE A O 1
ATOM 846 N N . GLU A 1 108 ? -18.964 -2.260 30.598 1.00 94.31 108 GLU A N 1
ATOM 847 C CA . GLU A 1 108 ? -19.606 -3.144 31.579 1.00 94.31 108 GLU A CA 1
ATOM 848 C C . GLU A 1 108 ? -20.317 -2.351 32.681 1.00 94.31 108 GLU A C 1
ATOM 850 O O . GLU A 1 108 ? -21.479 -2.615 33.004 1.00 94.31 108 GLU A O 1
ATOM 855 N N . ARG A 1 109 ? -19.655 -1.325 33.233 1.00 94.81 109 ARG A N 1
ATOM 856 C CA . ARG A 1 109 ? -20.264 -0.446 34.242 1.00 94.81 109 ARG A CA 1
ATOM 857 C C . ARG A 1 109 ? -21.437 0.350 33.686 1.00 94.81 109 ARG A C 1
ATOM 859 O O . ARG A 1 109 ? -22.424 0.532 34.397 1.00 94.81 109 ARG A O 1
ATOM 866 N N . GLN A 1 110 ? -21.359 0.801 32.437 1.00 95.88 110 GLN A N 1
ATOM 867 C CA . GLN A 1 110 ? -22.467 1.486 31.777 1.00 95.88 110 GLN A CA 1
ATOM 868 C C . GLN A 1 110 ? -23.686 0.562 31.644 1.00 95.88 110 GLN A C 1
ATOM 870 O O . GLN A 1 110 ? -24.785 0.951 32.044 1.00 95.88 110 GLN A O 1
ATOM 875 N N . ALA A 1 111 ? -23.491 -0.681 31.191 1.00 94.75 111 ALA A N 1
ATOM 876 C CA . ALA A 1 111 ? -24.557 -1.678 31.096 1.00 94.75 111 ALA A CA 1
ATOM 877 C C . ALA A 1 111 ? -25.171 -2.001 32.473 1.00 94.75 111 ALA A C 1
ATOM 879 O O . ALA A 1 111 ? -26.394 -2.090 32.622 1.00 94.75 111 ALA A O 1
ATOM 880 N N . GLN A 1 112 ? -24.341 -2.110 33.517 1.00 94.88 112 GLN A N 1
ATOM 881 C CA . GLN A 1 112 ? -24.817 -2.285 34.893 1.00 94.88 112 GLN A CA 1
ATOM 882 C C . GLN A 1 112 ? -25.635 -1.080 35.376 1.00 94.88 112 GLN A C 1
ATOM 884 O O . GLN A 1 112 ? -26.712 -1.258 35.950 1.00 94.88 112 GLN A O 1
ATOM 889 N N . ALA A 1 113 ? -25.171 0.144 35.121 1.00 96.50 113 ALA A N 1
ATOM 890 C CA . ALA A 1 113 ? -25.886 1.360 35.492 1.00 96.50 113 ALA A CA 1
ATOM 891 C C . ALA A 1 113 ? -27.243 1.462 34.779 1.00 96.50 113 ALA A C 1
ATOM 893 O O . ALA A 1 113 ? -28.237 1.849 35.392 1.00 96.50 113 ALA A O 1
ATOM 894 N N . GLU A 1 114 ? -27.319 1.074 33.507 1.00 95.25 114 GLU A N 1
ATOM 895 C CA . GLU A 1 114 ? -28.575 1.008 32.754 1.00 95.25 114 GLU A CA 1
ATOM 896 C C . GLU A 1 114 ? -29.540 -0.030 33.330 1.00 95.25 114 GLU A C 1
ATOM 898 O O . GLU A 1 114 ? -30.721 0.276 33.526 1.00 95.25 114 GLU A O 1
ATOM 903 N N . LYS A 1 115 ? -29.042 -1.214 33.711 1.00 93.31 115 LYS A N 1
ATOM 904 C CA . LYS A 1 115 ? -29.841 -2.225 34.418 1.00 93.31 115 LYS A CA 1
ATOM 905 C C . LYS A 1 115 ? -30.391 -1.678 35.738 1.00 93.31 115 LYS A C 1
ATOM 907 O O . LYS A 1 1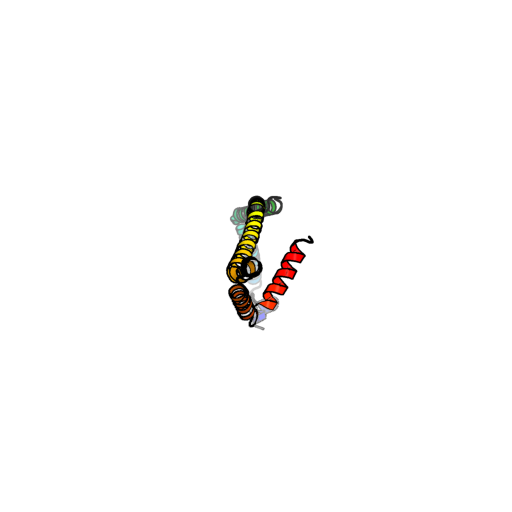15 ? -31.580 -1.836 36.011 1.00 93.31 115 LYS A O 1
ATOM 912 N N . ILE A 1 116 ? -29.564 -0.991 36.531 1.00 95.44 116 ILE A N 1
ATOM 913 C CA . ILE A 1 116 ? -29.984 -0.367 37.797 1.00 95.44 116 ILE A CA 1
ATOM 914 C C . ILE A 1 116 ? -31.057 0.695 37.547 1.00 95.44 116 ILE A C 1
ATOM 916 O O . ILE A 1 116 ? -32.097 0.664 38.204 1.00 95.44 116 ILE A O 1
ATOM 920 N N . ARG A 1 117 ? -30.856 1.596 36.576 1.00 94.88 117 ARG A N 1
ATOM 921 C CA . ARG A 1 117 ? -31.853 2.622 36.224 1.00 94.88 117 ARG A CA 1
ATOM 922 C C . ARG A 1 117 ? -33.174 1.998 35.776 1.00 94.88 117 ARG A C 1
ATOM 924 O O . ARG A 1 117 ? -34.229 2.482 36.175 1.00 94.88 117 ARG A O 1
ATOM 931 N N . SER A 1 118 ? -33.125 0.912 35.004 1.00 91.62 118 SER A N 1
ATOM 932 C CA . SER A 1 118 ? -34.314 0.172 34.567 1.00 91.62 118 SER A CA 1
ATOM 933 C C . SER A 1 118 ? -35.086 -0.412 35.754 1.00 91.62 118 SER A C 1
ATOM 935 O O . SER A 1 118 ? -36.280 -0.143 35.917 1.00 91.62 118 SER A O 1
ATOM 937 N N . VAL A 1 119 ? -34.396 -1.129 36.650 1.00 91.25 119 VAL A N 1
ATOM 938 C CA . VAL A 1 119 ? -35.006 -1.695 37.865 1.00 91.25 119 VAL A CA 1
ATOM 939 C C . VAL A 1 119 ? -35.558 -0.591 38.764 1.00 91.25 119 VAL A C 1
ATOM 941 O O . VAL A 1 119 ? -36.683 -0.697 39.248 1.00 91.25 119 VAL A O 1
ATOM 944 N N . GLN A 1 120 ? -34.814 0.499 38.957 1.00 89.94 120 GLN A N 1
ATOM 945 C CA . GLN A 1 120 ? -35.260 1.644 39.745 1.00 89.94 120 GLN A CA 1
ATOM 946 C C . GLN A 1 120 ? -36.522 2.280 39.150 1.00 89.94 120 GLN A C 1
ATOM 948 O O . GLN A 1 120 ? -37.474 2.541 39.887 1.00 89.94 120 GLN A O 1
ATOM 953 N N . GLY A 1 121 ? -36.564 2.495 37.831 1.00 88.12 121 GLY A N 1
ATOM 954 C CA . GLY A 1 121 ? -37.744 3.013 37.138 1.00 88.12 121 GLY A CA 1
ATOM 955 C C . GLY A 1 121 ? -38.963 2.110 37.332 1.00 88.12 121 GLY A C 1
ATOM 956 O O . GLY A 1 121 ? -40.057 2.591 37.634 1.00 88.12 121 GLY A O 1
ATOM 957 N N . MET A 1 122 ? -38.765 0.792 37.257 1.00 83.56 122 MET A N 1
ATOM 958 C CA . MET A 1 122 ? -39.820 -0.188 37.509 1.00 83.56 122 MET A CA 1
ATOM 959 C C . MET A 1 122 ? -40.310 -0.161 38.965 1.00 83.56 122 MET A C 1
ATOM 961 O O . MET A 1 122 ? -41.519 -0.127 39.205 1.00 83.56 122 MET A O 1
ATOM 965 N N . LEU A 1 123 ? -39.398 -0.121 39.942 1.00 84.06 123 LEU A N 1
ATOM 966 C CA . LEU A 1 123 ? -39.740 -0.043 41.366 1.00 84.06 123 LEU A CA 1
ATOM 967 C C . LEU A 1 123 ? -40.520 1.231 41.702 1.00 84.06 123 LEU A C 1
ATOM 969 O O . LEU A 1 123 ? -41.472 1.168 42.477 1.00 84.06 123 LEU A O 1
ATOM 973 N N . GLN A 1 124 ? -40.161 2.374 41.108 1.00 85.12 124 GLN A N 1
ATOM 974 C CA . GLN A 1 124 ? -40.928 3.610 41.287 1.00 85.12 124 GLN A CA 1
ATOM 975 C C . GLN A 1 124 ? -42.322 3.501 40.663 1.00 85.12 124 GLN A C 1
ATOM 977 O O . GLN A 1 124 ? -43.305 3.872 41.304 1.00 85.12 124 GLN A O 1
ATOM 982 N N . ARG A 1 125 ? -42.432 2.923 39.459 1.00 82.12 125 ARG A N 1
ATOM 983 C CA . ARG A 1 125 ? -43.717 2.738 38.766 1.00 82.12 125 ARG A CA 1
ATOM 984 C C . ARG A 1 125 ? -44.691 1.848 39.545 1.00 82.12 125 ARG A C 1
ATOM 986 O O . ARG A 1 125 ? -45.887 2.120 39.545 1.00 82.12 125 ARG A O 1
ATOM 993 N N . PHE A 1 126 ? -44.191 0.823 40.234 1.00 81.06 126 PHE A N 1
ATOM 994 C CA . PHE A 1 126 ? -45.010 -0.117 41.012 1.00 81.06 126 PHE A CA 1
ATOM 995 C C . PHE A 1 126 ? -44.909 0.075 42.533 1.00 81.06 126 PHE A C 1
ATOM 997 O O . PHE A 1 126 ? -45.306 -0.801 43.302 1.00 81.06 126 PHE A O 1
ATOM 1004 N N . ARG A 1 127 ? -44.420 1.232 42.999 1.00 81.44 127 ARG A N 1
ATOM 1005 C CA . ARG A 1 127 ? -44.196 1.518 44.427 1.00 81.44 127 ARG A CA 1
ATOM 1006 C C . ARG A 1 127 ? -45.434 1.284 45.293 1.00 81.44 127 ARG A C 1
ATOM 1008 O O . ARG A 1 127 ? -45.316 0.793 46.414 1.00 81.44 127 ARG A O 1
ATOM 1015 N N . THR A 1 128 ? -46.615 1.653 44.808 1.00 77.19 128 THR A N 1
ATOM 1016 C CA . THR A 1 128 ? -47.875 1.462 45.539 1.00 77.19 128 THR A CA 1
ATOM 1017 C C . THR A 1 128 ? -48.166 -0.023 45.740 1.00 77.19 128 THR A C 1
ATOM 1019 O O . THR A 1 128 ? -48.419 -0.431 46.871 1.00 77.19 128 THR A O 1
ATOM 1022 N N . LEU A 1 129 ? -48.033 -0.842 44.688 1.00 76.81 129 LEU A N 1
ATOM 1023 C CA . LEU A 1 129 ? -48.244 -2.296 44.733 1.00 76.81 129 LEU A CA 1
ATOM 1024 C C . LEU A 1 129 ? -47.311 -2.995 45.726 1.00 76.81 129 LEU A C 1
ATOM 1026 O O . LEU A 1 129 ? -47.750 -3.887 46.446 1.00 76.81 129 LEU A O 1
ATOM 1030 N N . PHE A 1 130 ? -46.049 -2.571 45.814 1.00 78.44 130 PHE A N 1
ATOM 1031 C CA . PHE A 1 130 ? -45.104 -3.154 46.771 1.00 78.44 130 PHE A CA 1
ATOM 1032 C C . PHE A 1 130 ? -45.396 -2.768 48.229 1.00 78.44 130 PHE A C 1
ATOM 1034 O O . PHE A 1 130 ? -45.156 -3.565 49.134 1.00 78.44 130 PHE A O 1
ATOM 1041 N N . ASN A 1 131 ? -45.943 -1.574 48.476 1.00 80.88 131 ASN A N 1
ATOM 1042 C CA . ASN A 1 131 ? -46.280 -1.114 49.830 1.00 80.88 131 ASN A CA 1
ATOM 1043 C C . ASN A 1 131 ? -47.654 -1.608 50.320 1.00 80.88 131 ASN A C 1
ATOM 1045 O O . ASN A 1 131 ? -47.893 -1.681 51.527 1.00 80.88 131 ASN A O 1
ATOM 1049 N N . LEU A 1 132 ? -48.537 -1.990 49.396 1.00 82.62 132 LEU A N 1
ATOM 1050 C CA . LEU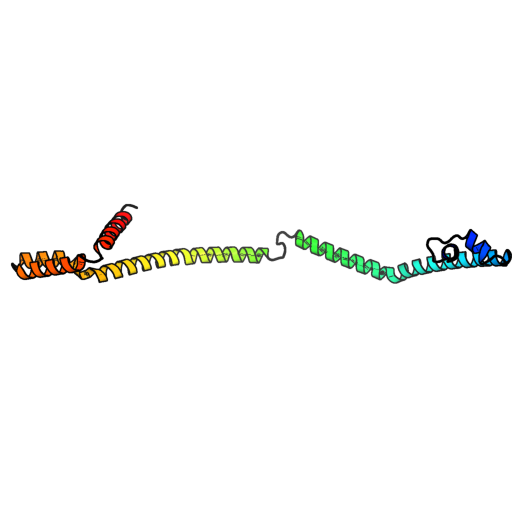 A 1 132 ? -49.913 -2.424 49.644 1.00 82.62 132 LEU A CA 1
ATOM 1051 C C . LEU A 1 132 ? -50.052 -3.578 50.662 1.00 82.62 132 LEU A C 1
ATOM 1053 O O . LEU A 1 132 ? -50.846 -3.433 51.591 1.00 82.62 132 LEU A O 1
ATOM 1057 N N . PRO A 1 133 ? -49.278 -4.683 50.604 1.00 84.12 133 PRO A N 1
ATOM 1058 C CA . PRO A 1 133 ? -49.375 -5.761 51.595 1.00 84.12 133 PRO A CA 1
ATOM 1059 C C . PRO A 1 133 ? -49.058 -5.307 53.024 1.0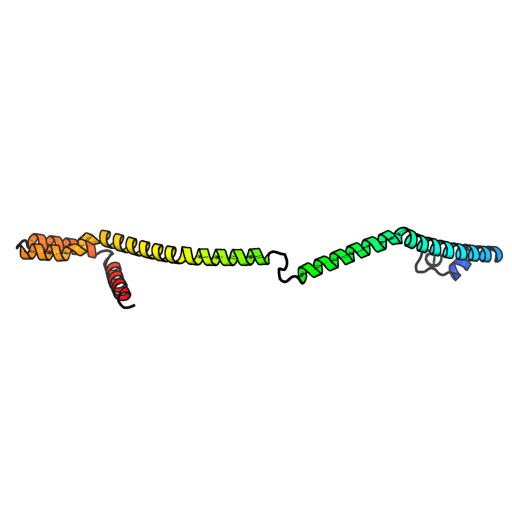0 84.12 133 PRO A C 1
ATOM 1061 O O . PRO A 1 133 ? -49.684 -5.753 53.986 1.00 84.12 133 PRO A O 1
ATOM 1064 N N . SER A 1 134 ? -48.077 -4.417 53.179 1.00 84.25 134 SER A N 1
ATOM 1065 C CA . SER A 1 134 ? -47.708 -3.863 54.483 1.00 84.25 134 SER A CA 1
ATOM 1066 C C . SER A 1 134 ? -48.745 -2.857 54.981 1.00 84.25 134 SER A C 1
ATOM 1068 O O . SER A 1 134 ? -49.081 -2.895 56.162 1.00 84.25 134 SER A O 1
ATOM 1070 N N . ALA A 1 135 ? -49.313 -2.040 54.089 1.00 82.69 135 ALA A N 1
ATOM 1071 C CA . ALA A 1 135 ? -50.414 -1.133 54.409 1.00 82.69 135 ALA A CA 1
ATOM 1072 C C . ALA A 1 135 ? -51.678 -1.893 54.853 1.00 82.69 135 ALA A C 1
ATOM 1074 O O . ALA A 1 135 ? -52.223 -1.606 55.915 1.00 82.69 135 ALA A O 1
ATOM 1075 N N . ILE A 1 136 ? -52.090 -2.930 54.112 1.00 84.50 136 ILE A N 1
ATOM 1076 C CA . ILE A 1 136 ? -53.251 -3.772 54.447 1.00 84.50 136 ILE A CA 1
ATOM 1077 C C . ILE A 1 136 ? -53.050 -4.459 55.804 1.00 84.50 136 ILE A C 1
ATOM 1079 O O . ILE A 1 136 ? -53.922 -4.381 56.667 1.00 84.50 136 ILE A O 1
ATOM 1083 N N . ARG A 1 137 ? -51.883 -5.080 56.041 1.00 85.88 137 ARG A N 1
ATOM 1084 C CA . ARG A 1 137 ? -51.566 -5.693 57.347 1.00 85.88 137 ARG A CA 1
ATOM 1085 C C . ARG A 1 137 ? -51.551 -4.674 58.486 1.00 85.88 137 ARG A C 1
ATOM 1087 O O . ARG A 1 137 ? -51.964 -5.011 59.592 1.00 85.88 137 ARG A O 1
ATOM 1094 N N . GLY A 1 138 ? -51.069 -3.457 58.236 1.00 86.81 138 GLY A N 1
ATOM 1095 C CA . GLY A 1 138 ? -51.069 -2.368 59.214 1.00 86.81 138 GLY A CA 1
ATOM 1096 C C . GLY A 1 138 ? -52.482 -1.941 59.608 1.00 86.81 138 GLY A C 1
ATOM 1097 O O . GLY A 1 138 ? -52.771 -1.838 60.797 1.00 86.81 138 GLY A O 1
ATOM 1098 N N . ASN A 1 139 ? -53.366 -1.773 58.625 1.00 85.44 139 ASN A N 1
ATOM 1099 C CA . ASN A 1 139 ? -54.754 -1.359 58.845 1.00 85.44 139 ASN A CA 1
ATOM 1100 C C . ASN A 1 139 ? -55.566 -2.451 59.562 1.00 85.44 139 ASN A C 1
ATOM 1102 O O . ASN A 1 139 ? -56.293 -2.154 60.505 1.00 85.44 139 ASN A O 1
ATOM 1106 N N . ILE A 1 140 ? -55.357 -3.729 59.210 1.00 86.69 140 ILE A N 1
ATOM 1107 C CA . ILE A 1 140 ? -55.971 -4.872 59.912 1.00 86.69 140 ILE A CA 1
ATOM 1108 C C . ILE A 1 140 ? -55.562 -4.896 61.392 1.00 86.69 140 ILE A C 1
ATOM 1110 O O . ILE A 1 140 ? -56.414 -5.042 62.262 1.00 86.69 140 ILE A O 1
ATOM 1114 N N . LYS A 1 141 ? -54.270 -4.707 61.701 1.00 89.06 141 LYS A N 1
ATOM 1115 C CA . LYS A 1 141 ? -53.777 -4.693 63.092 1.00 89.06 141 LYS A CA 1
ATOM 1116 C C . LYS A 1 141 ? -54.357 -3.554 63.935 1.00 89.06 141 LYS A C 1
ATOM 1118 O O . LYS A 1 141 ? -54.434 -3.694 65.149 1.00 89.06 141 LYS A O 1
ATOM 1123 N N . LYS A 1 142 ? -54.741 -2.441 63.307 1.00 89.62 142 LYS A N 1
ATOM 1124 C CA . LYS A 1 142 ? -55.372 -1.288 63.968 1.00 89.62 142 LYS A CA 1
ATOM 1125 C C . LYS A 1 142 ? -56.896 -1.414 64.091 1.00 89.62 142 LYS A C 1
ATOM 1127 O O . LYS A 1 142 ? -57.515 -0.551 64.698 1.00 89.62 142 LYS A O 1
ATOM 1132 N N . GLY A 1 143 ? -57.500 -2.464 63.526 1.00 86.44 143 GLY A N 1
ATOM 1133 C CA . GLY A 1 143 ? -58.957 -2.631 63.467 1.00 86.44 143 GLY A CA 1
ATOM 1134 C C . GLY A 1 143 ? -59.645 -1.776 62.394 1.00 86.44 143 GLY A C 1
ATOM 1135 O O . GLY A 1 143 ? -60.869 -1.732 62.334 1.00 86.44 143 GLY A O 1
ATOM 1136 N N . GLU A 1 144 ? -58.879 -1.120 61.519 1.00 90.94 144 GLU A N 1
ATOM 1137 C CA . GLU A 1 144 ? -59.373 -0.255 60.442 1.00 90.94 144 GLU A CA 1
ATOM 1138 C C . GLU A 1 144 ? -59.693 -1.083 59.181 1.00 90.94 144 GLU A C 1
ATOM 1140 O O . GLU A 1 144 ? -59.042 -0.974 58.134 1.00 90.94 144 GLU A O 1
ATOM 1145 N N . TYR A 1 145 ? -60.690 -1.964 59.282 1.00 87.00 145 TYR A N 1
ATOM 1146 C CA . TYR A 1 145 ? -61.010 -2.929 58.224 1.00 87.00 145 TYR A CA 1
ATOM 1147 C C . TYR A 1 145 ? -61.511 -2.273 56.925 1.00 87.00 145 TYR A C 1
ATOM 1149 O O . TYR A 1 145 ? -61.138 -2.718 55.839 1.00 87.00 145 TYR A O 1
ATOM 1157 N N . ASP A 1 146 ? -62.257 -1.167 57.003 1.00 85.94 146 ASP A N 1
ATOM 1158 C CA . ASP A 1 146 ? -62.754 -0.446 55.819 1.00 85.94 146 ASP A CA 1
ATOM 1159 C C . ASP A 1 146 ? -61.619 0.136 54.960 1.00 85.94 146 ASP A C 1
ATOM 1161 O O . ASP A 1 146 ? -61.646 0.075 53.725 1.00 85.94 146 ASP A O 1
ATOM 1165 N N . LEU A 1 147 ? -60.571 0.655 55.610 1.00 83.88 147 LEU A N 1
ATOM 1166 C CA . LEU A 1 147 ? -59.370 1.155 54.939 1.00 83.88 147 LEU A CA 1
ATOM 1167 C C . LEU A 1 147 ? -58.568 0.010 54.308 1.00 83.88 147 LEU A C 1
ATOM 1169 O O . LEU A 1 147 ? -58.044 0.164 53.204 1.00 83.88 147 LEU A O 1
ATOM 1173 N N . ALA A 1 148 ? -58.509 -1.156 54.956 1.00 84.31 148 ALA A N 1
ATOM 1174 C CA . ALA A 1 148 ? -57.875 -2.348 54.393 1.00 84.31 148 ALA A CA 1
ATOM 1175 C C . ALA A 1 148 ? -58.596 -2.850 53.125 1.00 84.31 148 ALA A C 1
ATOM 1177 O O . ALA A 1 148 ? -57.939 -3.162 52.128 1.00 84.31 148 ALA A O 1
ATOM 1178 N N . VAL A 1 149 ? -59.934 -2.871 53.128 1.00 84.44 149 VAL A N 1
ATOM 1179 C CA . VAL A 1 149 ? -60.744 -3.264 51.960 1.00 84.44 149 VAL A CA 1
ATOM 1180 C C . VAL A 1 149 ? -60.566 -2.272 50.808 1.00 84.44 149 VAL A C 1
ATOM 1182 O O . VAL A 1 149 ? -60.394 -2.693 49.663 1.00 84.44 149 VAL A O 1
ATOM 1185 N N . ARG A 1 150 ? -60.527 -0.963 51.090 1.00 83.12 150 ARG A N 1
ATOM 1186 C CA . ARG A 1 150 ? -60.253 0.072 50.076 1.00 83.12 150 ARG A CA 1
ATOM 1187 C C . ARG A 1 150 ? -58.882 -0.081 49.423 1.00 83.12 150 ARG A C 1
ATOM 1189 O O . ARG A 1 150 ? -58.781 -0.007 48.199 1.00 83.12 150 ARG A O 1
ATOM 1196 N N . GLU A 1 151 ? -57.834 -0.295 50.213 1.00 82.00 151 GLU A N 1
ATOM 1197 C CA . GL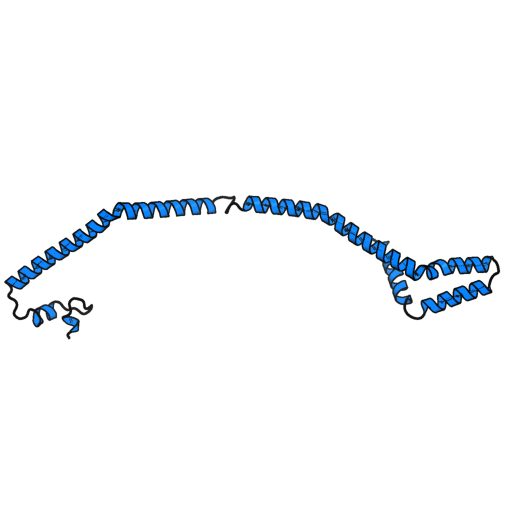U A 1 151 ? -56.479 -0.496 49.688 1.00 82.00 151 GLU A CA 1
ATOM 1198 C C . GLU A 1 151 ? -56.387 -1.792 48.861 1.00 82.00 151 GLU A C 1
ATOM 1200 O O . GLU A 1 151 ? -55.818 -1.796 47.769 1.00 82.00 151 GLU A O 1
ATOM 1205 N N . TYR A 1 152 ? -57.058 -2.867 49.284 1.00 80.94 152 TYR A N 1
ATOM 1206 C CA . TYR A 1 152 ? -57.167 -4.091 48.486 1.00 80.94 152 TYR A CA 1
ATOM 1207 C C . TYR A 1 152 ? -57.908 -3.878 47.152 1.00 80.94 152 TYR A C 1
ATOM 1209 O O . TYR A 1 152 ? -57.472 -4.374 46.111 1.00 80.94 152 TYR A O 1
ATOM 1217 N N . GLN A 1 153 ? -58.996 -3.102 47.141 1.00 80.19 153 GLN A N 1
ATOM 1218 C CA . GLN A 1 153 ? -59.714 -2.776 45.904 1.00 80.19 153 GLN A CA 1
ATOM 1219 C C . GLN A 1 153 ? -58.876 -1.911 44.951 1.00 80.19 153 GLN A C 1
ATOM 1221 O O . GLN A 1 153 ? -58.877 -2.176 43.748 1.00 80.19 153 GLN A O 1
ATOM 1226 N N . LYS A 1 154 ? -58.096 -0.951 45.472 1.00 76.31 154 LYS A N 1
ATOM 1227 C CA . LYS A 1 154 ? -57.114 -0.188 44.678 1.00 76.31 154 LYS A CA 1
ATOM 1228 C C . LYS A 1 154 ? -56.042 -1.087 44.064 1.00 76.31 154 LYS A C 1
ATOM 1230 O O . LYS A 1 154 ? -55.714 -0.931 42.891 1.00 76.31 154 LYS A O 1
ATOM 1235 N N . ALA A 1 155 ? -55.496 -2.040 44.823 1.00 74.38 155 ALA A N 1
ATOM 1236 C CA . ALA A 1 155 ? -54.569 -3.032 44.272 1.00 74.38 155 ALA A CA 1
ATOM 1237 C C . ALA A 1 155 ? -55.218 -3.815 43.128 1.00 74.38 155 ALA A C 1
ATOM 1239 O O . ALA A 1 155 ? -54.640 -3.941 42.049 1.00 74.38 155 ALA A O 1
ATOM 1240 N N . LYS A 1 156 ? -56.446 -4.294 43.346 1.00 73.44 156 LYS A N 1
ATOM 1241 C CA . LYS A 1 156 ? -57.194 -5.073 42.360 1.00 73.44 156 LYS A CA 1
ATOM 1242 C C . LYS A 1 156 ? -57.424 -4.282 41.066 1.00 73.44 156 LYS A C 1
ATOM 1244 O O . LYS A 1 156 ? -57.206 -4.832 39.993 1.00 73.44 156 LYS A O 1
ATOM 1249 N N . SER A 1 157 ? -57.762 -2.992 41.133 1.00 71.69 157 SER A N 1
ATOM 1250 C CA . SER A 1 157 ? -57.960 -2.166 39.930 1.00 71.69 157 SER A CA 1
ATOM 1251 C C . SER A 1 157 ? -56.672 -1.886 39.144 1.00 71.69 157 SER A C 1
ATOM 1253 O O . SER A 1 157 ? -56.723 -1.759 37.925 1.00 71.69 157 SER A O 1
ATOM 1255 N N . ILE A 1 158 ? -55.516 -1.805 39.812 1.00 68.25 158 ILE A N 1
ATOM 1256 C CA . ILE A 1 158 ? -54.215 -1.537 39.165 1.00 68.25 158 ILE A CA 1
ATOM 1257 C C . ILE A 1 158 ? -53.658 -2.794 38.473 1.00 68.25 158 ILE A C 1
ATOM 1259 O O . ILE A 1 158 ? -52.994 -2.702 37.442 1.00 68.25 158 ILE A O 1
ATOM 1263 N N . VAL A 1 159 ? -53.930 -3.977 39.028 1.00 63.38 159 VAL A N 1
ATOM 1264 C CA . VAL A 1 159 ? -53.416 -5.259 38.518 1.00 63.38 159 VAL A CA 1
ATOM 1265 C C . VAL A 1 159 ? -54.147 -5.715 37.243 1.00 63.38 159 VAL A C 1
ATOM 1267 O O . VAL A 1 159 ? -53.571 -6.447 36.444 1.00 63.38 159 VAL A O 1
ATOM 1270 N N . LEU A 1 160 ? -55.386 -5.275 37.008 1.00 56.62 160 LEU A N 1
ATOM 1271 C CA . LEU A 1 160 ? -56.298 -5.952 36.079 1.00 56.62 160 LEU A CA 1
ATOM 1272 C C . LEU A 1 160 ? -56.245 -5.603 34.572 1.00 56.62 160 LEU A C 1
ATOM 1274 O O . LEU A 1 160 ? -56.760 -6.431 33.827 1.00 56.62 160 LEU A O 1
ATOM 1278 N N . PRO A 1 161 ? -55.618 -4.521 34.055 1.00 52.81 161 PRO A N 1
ATOM 1279 C CA . PRO A 1 161 ? -55.559 -4.373 32.586 1.00 52.81 161 PRO A CA 1
ATOM 1280 C C . PRO A 1 161 ? -54.255 -4.792 31.881 1.00 52.81 161 PRO A C 1
ATOM 1282 O O . PRO A 1 161 ? -54.325 -5.149 30.710 1.00 52.81 161 PRO A O 1
ATOM 1285 N N . SER A 1 162 ? -53.060 -4.738 32.495 1.00 52.75 162 SER A N 1
ATOM 1286 C CA . SER A 1 162 ? -51.825 -4.808 31.666 1.00 52.75 162 SER A CA 1
ATOM 1287 C C . SER A 1 162 ? -50.508 -5.245 32.328 1.00 52.75 162 SER A C 1
ATOM 1289 O O . SER A 1 162 ? -49.536 -5.492 31.614 1.00 52.75 162 SER A O 1
ATOM 1291 N N . HIS A 1 163 ? -50.428 -5.393 33.655 1.00 55.91 163 HIS A N 1
ATOM 1292 C CA . HIS A 1 163 ? -49.132 -5.523 34.348 1.00 55.91 163 HIS A CA 1
ATOM 1293 C C . HIS A 1 163 ? -48.827 -6.904 34.958 1.00 55.91 163 HIS A C 1
ATOM 1295 O O . HIS A 1 163 ? -47.692 -7.144 35.369 1.00 55.91 163 HIS A O 1
ATOM 1301 N N . VAL A 1 164 ? -49.783 -7.843 34.963 1.00 56.81 164 VAL A N 1
ATOM 1302 C CA . VAL A 1 164 ? -49.592 -9.204 35.519 1.00 56.81 164 VAL A CA 1
ATOM 1303 C C . VAL A 1 164 ? -48.509 -9.978 34.767 1.00 56.81 164 VAL A C 1
ATOM 1305 O O . VAL A 1 164 ? -47.634 -10.569 35.394 1.00 56.81 164 VAL A O 1
ATOM 1308 N N . TRP A 1 165 ? -48.506 -9.919 33.433 1.00 54.12 165 TRP A N 1
ATOM 1309 C CA . TRP A 1 165 ? -47.497 -10.586 32.603 1.00 54.12 165 TRP A CA 1
ATOM 1310 C C . TRP A 1 165 ? -46.095 -9.998 32.811 1.00 54.12 165 TRP A C 1
ATOM 1312 O O . TRP A 1 165 ? -45.120 -10.739 32.858 1.00 54.12 165 TRP A O 1
ATOM 1322 N N . GLN A 1 166 ? -45.994 -8.681 33.020 1.00 57.25 166 GLN A N 1
ATOM 1323 C CA . GLN A 1 166 ? -44.723 -7.996 33.283 1.00 57.25 166 GLN A CA 1
ATOM 1324 C C . GLN A 1 166 ? -44.173 -8.298 34.683 1.00 57.25 166 GLN A C 1
ATOM 1326 O O . GLN A 1 166 ? -42.967 -8.462 34.841 1.00 57.25 166 GLN A O 1
ATOM 1331 N N . LEU A 1 167 ? -45.042 -8.426 35.691 1.00 57.69 167 LEU A N 1
ATOM 1332 C CA . LEU A 1 167 ? -44.653 -8.837 37.043 1.00 57.69 167 LEU A CA 1
ATOM 1333 C C . LEU A 1 167 ? -44.223 -10.309 37.088 1.00 57.69 167 LEU A C 1
ATOM 1335 O O . LEU A 1 167 ? -43.221 -10.622 37.723 1.00 57.69 167 LEU A O 1
ATOM 1339 N N . ASN A 1 168 ? -44.912 -11.205 36.376 1.00 60.19 168 ASN A N 1
ATOM 1340 C CA . ASN A 1 168 ? -44.523 -12.619 36.301 1.00 60.19 168 ASN A CA 1
ATOM 1341 C C . ASN A 1 168 ? -43.169 -12.794 35.582 1.00 60.19 168 ASN A C 1
ATOM 1343 O O . ASN A 1 168 ? -42.295 -13.522 36.052 1.00 60.19 168 ASN A O 1
ATOM 1347 N N . LEU A 1 169 ? -42.947 -12.027 34.507 1.00 55.78 169 LEU A N 1
ATOM 1348 C CA . LEU A 1 169 ? -41.663 -11.954 33.806 1.00 55.78 169 LEU A CA 1
ATOM 1349 C C . LEU A 1 169 ? -40.551 -11.355 34.692 1.00 55.78 169 LEU A C 1
ATOM 1351 O O . LEU A 1 169 ? -39.399 -11.783 34.619 1.00 55.78 169 LEU A O 1
ATOM 1355 N N . PHE A 1 170 ? -40.879 -10.396 35.564 1.00 63.25 170 PHE A N 1
ATOM 1356 C CA . PHE A 1 170 ? -39.949 -9.820 36.539 1.00 63.25 170 PHE A CA 1
ATOM 1357 C C . PHE A 1 170 ? -39.544 -10.828 37.624 1.00 63.25 170 PHE A C 1
ATOM 1359 O O . PHE A 1 170 ? -38.354 -10.971 37.893 1.00 63.25 170 PHE A O 1
ATOM 1366 N N . TYR A 1 171 ? -40.493 -11.575 38.202 1.00 62.03 171 TYR A N 1
ATOM 1367 C CA . TYR A 1 171 ? -40.187 -12.624 39.184 1.00 62.03 171 TYR A CA 1
ATOM 1368 C C . TYR A 1 171 ? -39.324 -13.745 38.584 1.00 62.03 171 TYR A C 1
ATOM 1370 O O . TYR A 1 171 ? -38.378 -14.184 39.237 1.00 62.03 171 TYR A O 1
ATOM 1378 N N . GLN A 1 172 ? -39.573 -14.151 37.332 1.00 56.47 172 GLN A N 1
ATOM 1379 C CA . GLN A 1 172 ? -38.715 -15.115 36.631 1.00 56.47 172 GLN A CA 1
ATOM 1380 C C . GLN A 1 172 ? -37.294 -14.584 36.387 1.00 56.47 172 GLN A C 1
ATOM 1382 O O . GLN A 1 172 ? -36.333 -15.297 36.661 1.00 56.47 172 GLN A O 1
ATOM 1387 N N . ASN A 1 173 ? -37.136 -13.332 35.940 1.00 54.22 173 ASN A N 1
ATOM 1388 C CA . ASN A 1 173 ? -35.811 -12.744 35.697 1.00 54.22 173 ASN A CA 1
ATOM 1389 C C . ASN A 1 173 ? -35.021 -12.464 36.990 1.00 54.22 173 ASN A C 1
ATOM 1391 O O . ASN A 1 173 ? -33.794 -12.576 37.004 1.00 54.22 173 ASN A O 1
ATOM 1395 N N . LEU A 1 174 ? -35.701 -12.132 38.092 1.00 54.72 174 LEU A N 1
ATOM 1396 C CA . LEU A 1 174 ? -35.060 -11.916 39.393 1.00 54.72 174 LEU A CA 1
ATOM 1397 C C . LEU A 1 174 ? -34.599 -13.238 40.038 1.00 54.72 174 LEU A C 1
ATOM 1399 O O . LEU A 1 174 ? -33.551 -13.267 40.680 1.00 54.72 174 LEU A O 1
ATOM 1403 N N . LEU A 1 175 ? -35.358 -14.329 39.856 1.00 49.91 175 LEU A N 1
ATOM 1404 C CA . LEU A 1 175 ? -34.977 -15.676 40.305 1.00 49.91 175 LEU A CA 1
ATOM 1405 C C . LEU A 1 175 ? -33.835 -16.265 39.462 1.00 49.91 175 LEU A C 1
ATOM 1407 O O . LEU A 1 175 ? -32.928 -16.869 40.028 1.00 49.91 175 LEU A O 1
ATOM 1411 N N . PHE A 1 176 ? -33.819 -16.030 38.145 1.00 44.97 176 PHE A N 1
ATOM 1412 C CA . PHE A 1 176 ? -32.729 -16.487 37.270 1.00 44.97 176 PHE A CA 1
ATOM 1413 C C . PHE A 1 176 ? -31.382 -15.816 37.579 1.00 44.97 176 PHE A C 1
ATOM 1415 O O . PHE A 1 176 ? -30.345 -16.463 37.502 1.00 44.97 176 PHE A O 1
ATOM 1422 N N . SER A 1 177 ? -31.377 -14.549 38.011 1.00 45.34 177 SER A N 1
ATOM 1423 C CA . SER A 1 177 ? -30.143 -13.835 38.388 1.00 45.34 177 SER A CA 1
ATOM 1424 C C . SER A 1 177 ? -29.549 -14.270 39.740 1.00 45.34 177 SER A C 1
ATOM 1426 O O . SER A 1 177 ? -28.547 -13.696 40.157 1.00 45.34 177 SER A O 1
ATOM 1428 N N . ARG A 1 178 ? -30.177 -15.215 40.453 1.00 42.88 178 ARG A N 1
ATOM 1429 C CA . ARG A 1 178 ? -29.720 -15.747 41.749 1.00 42.88 178 ARG A CA 1
ATOM 1430 C C . ARG A 1 178 ? -29.191 -17.189 41.665 1.00 42.88 178 ARG A C 1
ATOM 1432 O O . ARG A 1 178 ? -28.808 -17.728 42.698 1.00 42.88 178 ARG A O 1
ATOM 1439 N N . VAL A 1 179 ? -29.200 -17.804 40.476 1.00 37.47 179 VAL A N 1
ATOM 1440 C CA . VAL A 1 179 ? -28.778 -19.203 40.226 1.00 37.47 179 VAL A CA 1
ATOM 1441 C C . VAL A 1 179 ? -27.560 -19.295 39.280 1.00 37.47 179 VAL A C 1
ATOM 1443 O O . VAL A 1 179 ? -27.125 -20.385 38.928 1.00 37.47 179 VAL A O 1
ATOM 1446 N N . VAL A 1 180 ? -26.945 -18.164 38.930 1.00 38.56 180 VAL A N 1
ATOM 1447 C CA . VAL A 1 180 ? -25.596 -18.075 38.336 1.00 38.56 180 VAL A CA 1
ATOM 1448 C C . VAL A 1 180 ? -24.811 -17.057 39.147 1.00 38.56 180 VAL A C 1
ATOM 1450 O O . VAL A 1 180 ? -23.622 -17.318 39.418 1.00 38.56 180 VAL A O 1
#